Protein AF-X0XB48-F1 (afdb_monomer_lite)

Sequence (100 aa):
MQNLTRAHNELFRRTPDERFGSLIELWQHCQNEKERSVEWWHPPEVLVSRPTEHRLTLAMGEDGSFGLTDWSFSQLCKLANAGDRSEADAKASALLALAA

Structure (mmCIF, N/CA/C/O backbone):
data_AF-X0XB48-F1
#
_entry.id   AF-X0XB48-F1
#
loop_
_atom_site.group_PDB
_atom_site.id
_atom_site.type_symbol
_atom_site.label_atom_id
_atom_site.label_alt_id
_atom_site.label_comp_id
_atom_site.label_asym_id
_atom_site.label_entity_id
_atom_site.label_seq_id
_atom_site.pdbx_PDB_ins_code
_atom_site.Cartn_x
_atom_site.Cartn_y
_atom_site.Cartn_z
_atom_site.occupancy
_atom_site.B_iso_or_equiv
_atom_site.auth_seq_id
_atom_site.auth_comp_id
_atom_site.auth_asym_id
_atom_site.auth_atom_id
_atom_site.pdbx_PDB_model_num
ATOM 1 N N . MET A 1 1 ? 11.569 28.355 1.206 1.00 37.22 1 MET A N 1
ATOM 2 C CA . MET A 1 1 ? 10.426 28.340 2.154 1.00 37.22 1 MET A CA 1
ATOM 3 C C . MET A 1 1 ? 9.167 27.668 1.600 1.00 37.22 1 MET A C 1
ATOM 5 O O . MET A 1 1 ? 8.442 27.101 2.400 1.00 37.22 1 MET A O 1
ATOM 9 N N . GLN A 1 2 ? 8.922 27.642 0.281 1.00 48.94 2 GLN A N 1
ATOM 10 C CA . GLN A 1 2 ? 7.746 26.973 -0.316 1.00 48.94 2 GLN A CA 1
ATOM 11 C C . GLN A 1 2 ? 7.583 25.485 0.060 1.00 48.94 2 GLN A C 1
ATOM 13 O O . GLN A 1 2 ? 6.464 25.049 0.314 1.00 48.94 2 GLN A O 1
ATOM 18 N N . ASN A 1 3 ? 8.678 24.720 0.170 1.00 44.00 3 ASN A N 1
ATOM 19 C CA . ASN A 1 3 ? 8.615 23.291 0.523 1.00 44.00 3 ASN A CA 1
ATOM 20 C C . ASN A 1 3 ? 8.069 23.038 1.938 1.00 44.00 3 ASN A C 1
ATOM 22 O O . ASN A 1 3 ? 7.324 22.085 2.145 1.00 44.00 3 ASN A O 1
ATOM 26 N N . LEU A 1 4 ? 8.370 23.924 2.896 1.00 48.09 4 LEU A N 1
ATOM 27 C CA . LEU A 1 4 ? 7.860 23.821 4.268 1.00 48.09 4 LEU A CA 1
ATOM 28 C C . LEU A 1 4 ? 6.363 24.145 4.331 1.00 48.09 4 LEU A C 1
ATOM 30 O O . LEU A 1 4 ? 5.613 23.447 5.004 1.00 48.09 4 LEU A O 1
ATOM 34 N N . THR A 1 5 ? 5.911 25.152 3.579 1.00 52.25 5 THR A N 1
ATOM 35 C CA . THR A 1 5 ? 4.489 25.519 3.484 1.00 52.25 5 THR A CA 1
ATOM 36 C C . THR A 1 5 ? 3.665 24.415 2.822 1.00 52.25 5 THR A C 1
ATOM 38 O O . THR A 1 5 ? 2.536 24.149 3.222 1.00 52.25 5 THR A O 1
ATOM 41 N N . ARG A 1 6 ? 4.240 23.721 1.837 1.00 50.31 6 ARG A N 1
ATOM 42 C CA . ARG A 1 6 ? 3.583 22.606 1.155 1.00 50.31 6 ARG A CA 1
ATOM 43 C C . ARG A 1 6 ? 3.466 21.361 2.036 1.00 50.31 6 ARG A C 1
ATOM 45 O O . ARG A 1 6 ? 2.376 20.811 2.136 1.00 50.31 6 ARG A O 1
ATOM 52 N N . ALA A 1 7 ? 4.549 20.952 2.700 1.00 50.34 7 ALA A N 1
ATOM 53 C CA . ALA A 1 7 ? 4.520 19.831 3.645 1.00 50.34 7 ALA A CA 1
ATOM 54 C C . ALA A 1 7 ? 3.550 20.097 4.811 1.00 50.34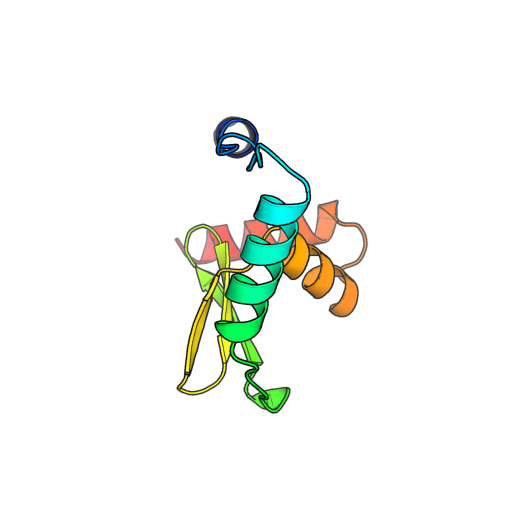 7 ALA A C 1
ATOM 56 O O . ALA A 1 7 ? 2.810 19.207 5.222 1.00 50.34 7 ALA A O 1
ATOM 57 N N . HIS A 1 8 ? 3.498 21.345 5.286 1.00 54.38 8 HIS A N 1
ATOM 58 C CA . HIS A 1 8 ? 2.507 21.811 6.254 1.00 54.38 8 HIS A CA 1
ATOM 59 C C . HIS A 1 8 ? 1.07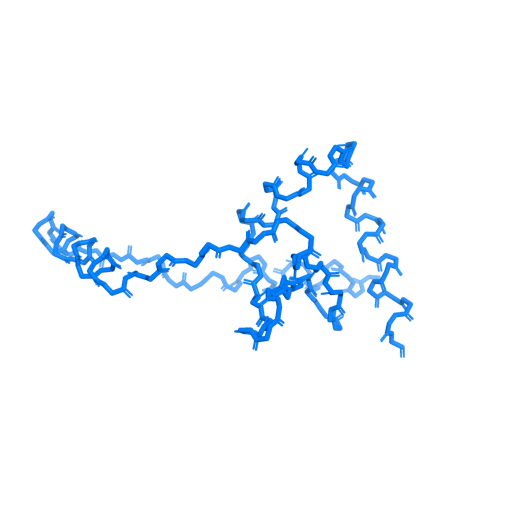4 21.645 5.724 1.00 54.38 8 HIS A C 1
ATOM 61 O O . HIS A 1 8 ? 0.256 21.007 6.376 1.00 54.38 8 HIS A O 1
ATOM 67 N N . ASN A 1 9 ? 0.768 22.130 4.520 1.00 53.84 9 ASN A N 1
ATOM 68 C CA . ASN A 1 9 ? -0.579 22.017 3.948 1.00 53.84 9 ASN A CA 1
ATOM 69 C C . ASN A 1 9 ? -1.021 20.561 3.709 1.00 53.84 9 ASN A C 1
ATOM 71 O O . ASN A 1 9 ? -2.199 20.252 3.873 1.00 53.84 9 ASN A O 1
ATOM 75 N N . GLU A 1 10 ? -0.098 19.660 3.366 1.00 59.34 10 GLU A N 1
ATOM 76 C CA . GLU A 1 10 ? -0.390 18.224 3.243 1.00 59.34 10 GLU A CA 1
ATOM 77 C C . GLU A 1 10 ? -0.619 17.555 4.615 1.00 59.34 10 GLU A C 1
ATOM 79 O O . GLU A 1 10 ? -1.515 16.724 4.746 1.00 59.34 10 GLU A O 1
ATOM 84 N N . LEU A 1 11 ? 0.090 17.977 5.674 1.00 52.16 11 LEU A N 1
ATOM 85 C CA . LEU A 1 11 ? -0.133 17.503 7.053 1.00 52.16 11 LEU A CA 1
ATOM 86 C C . LEU A 1 11 ? -1.540 17.824 7.587 1.00 52.16 11 LEU A C 1
ATOM 88 O O . LEU A 1 11 ? -2.074 17.051 8.387 1.00 52.16 11 LEU A O 1
ATOM 92 N N . PHE A 1 12 ? -2.136 18.937 7.144 1.00 52.94 12 PHE A N 1
ATOM 93 C CA . PHE A 1 12 ? -3.495 19.365 7.512 1.00 52.94 12 PHE A CA 1
ATOM 94 C C . PHE A 1 12 ? -4.569 18.954 6.496 1.00 52.94 12 PHE A C 1
ATOM 96 O O . PHE A 1 12 ? -5.750 19.205 6.719 1.00 52.94 12 PHE A O 1
ATOM 103 N N . ARG A 1 13 ? -4.189 18.256 5.419 1.00 56.06 13 ARG A N 1
ATOM 104 C CA . ARG A 1 13 ? -5.104 17.639 4.445 1.00 56.06 13 ARG A CA 1
ATOM 105 C C . ARG A 1 13 ? -5.647 16.282 4.893 1.00 56.06 13 ARG A C 1
ATOM 107 O O . ARG A 1 13 ? -6.120 15.505 4.067 1.00 56.06 13 ARG A O 1
ATOM 114 N N . ARG A 1 14 ? -5.597 15.988 6.194 1.00 60.41 14 ARG A N 1
ATOM 115 C CA . ARG A 1 14 ? -6.232 14.797 6.757 1.00 60.41 14 ARG A CA 1
ATOM 116 C C . ARG A 1 14 ? -7.724 14.872 6.459 1.00 60.41 14 ARG A C 1
ATOM 118 O O . ARG A 1 14 ? -8.422 15.746 6.970 1.00 60.41 14 ARG A O 1
ATOM 125 N N . THR A 1 15 ? -8.204 13.975 5.605 1.00 59.00 15 THR A N 1
ATOM 126 C CA . THR A 1 15 ? -9.631 13.672 5.534 1.00 59.00 15 THR A CA 1
ATOM 127 C C . THR A 1 15 ? -10.112 13.304 6.937 1.00 59.00 15 THR A C 1
ATOM 129 O O . THR A 1 15 ? -9.319 12.743 7.699 1.00 59.00 15 THR A O 1
ATOM 132 N N . PRO A 1 16 ? -11.360 13.643 7.314 1.00 69.00 16 PRO A N 1
ATOM 133 C CA . PRO A 1 16 ? -11.909 13.223 8.596 1.00 69.00 16 PRO A CA 1
ATOM 134 C C . PRO A 1 16 ? -11.647 11.736 8.810 1.00 69.00 16 PRO A C 1
ATOM 136 O O . PRO A 1 16 ? -11.797 10.961 7.863 1.00 69.00 16 PRO A O 1
ATOM 139 N N . ASP A 1 17 ? -11.246 11.364 10.027 1.00 75.62 17 ASP A N 1
ATOM 140 C CA . ASP A 1 17 ? -11.036 9.959 10.358 1.00 75.62 17 ASP A CA 1
ATOM 141 C C . ASP A 1 17 ? -12.293 9.175 9.981 1.00 75.62 17 ASP A C 1
ATOM 143 O O . ASP A 1 17 ? -13.423 9.605 10.252 1.00 75.62 17 ASP A O 1
ATOM 147 N N . GLU A 1 18 ? -12.097 8.035 9.332 1.00 82.69 18 GLU A N 1
ATOM 148 C CA . GLU A 1 18 ? -13.196 7.131 9.051 1.00 82.69 18 GLU A CA 1
ATOM 149 C C . GLU A 1 18 ? -13.719 6.587 10.385 1.00 82.69 18 GLU A C 1
ATOM 151 O O . GLU A 1 18 ? -12.963 6.089 11.224 1.00 82.69 18 GLU A O 1
ATOM 156 N N . ARG A 1 19 ? -15.019 6.762 10.627 1.00 89.69 19 ARG A N 1
ATOM 157 C CA . ARG A 1 19 ? -15.668 6.381 11.883 1.00 89.69 19 ARG A CA 1
ATOM 158 C C . ARG A 1 19 ? -16.857 5.497 11.579 1.00 89.69 19 ARG A C 1
ATOM 160 O O . ARG A 1 19 ? -17.658 5.823 10.711 1.00 89.69 19 ARG A O 1
ATOM 167 N N . PHE A 1 20 ? -17.002 4.452 12.380 1.00 93.00 20 PHE A N 1
ATOM 168 C CA . PHE A 1 20 ? -18.103 3.503 12.301 1.00 93.00 20 PHE A CA 1
ATOM 169 C C . PHE A 1 20 ? -18.933 3.600 13.580 1.00 93.00 20 PHE A C 1
ATOM 171 O O . PHE A 1 20 ? -18.383 3.700 14.681 1.00 93.00 20 PHE A O 1
ATOM 178 N N . GLY A 1 21 ? -20.256 3.593 13.448 1.00 94.69 21 GLY A N 1
ATOM 179 C CA . GLY A 1 21 ? -21.189 3.681 14.571 1.00 94.69 21 GLY A CA 1
ATOM 180 C C . GLY A 1 21 ? -21.284 2.390 15.384 1.00 94.69 21 GLY A C 1
ATOM 181 O O . GLY A 1 21 ? -21.816 2.397 16.494 1.00 94.69 21 GLY A O 1
ATOM 182 N N . SER A 1 22 ? -20.766 1.276 14.861 1.00 96.94 22 SER A N 1
ATOM 183 C CA . SER A 1 22 ? -20.703 -0.001 15.570 1.00 96.94 22 SER A CA 1
ATOM 184 C C . SER A 1 22 ? -19.559 -0.889 15.077 1.00 96.94 22 SER A C 1
ATOM 186 O O . SER A 1 22 ? -19.033 -0.714 13.979 1.00 96.94 22 SER A O 1
ATOM 188 N N . LEU A 1 23 ? -19.220 -1.908 15.873 1.00 95.50 23 LEU A N 1
ATOM 189 C CA . LEU A 1 23 ? -18.262 -2.940 15.471 1.00 95.50 23 LEU A CA 1
ATOM 190 C C . LEU A 1 23 ? -18.747 -3.745 14.252 1.00 95.50 23 LEU A C 1
ATOM 192 O O . LEU A 1 23 ? -17.934 -4.173 13.440 1.00 95.50 23 LEU A O 1
ATOM 196 N N . ILE A 1 24 ? -20.064 -3.937 14.116 1.00 97.69 24 ILE A N 1
ATOM 197 C CA . ILE A 1 24 ? -20.664 -4.660 12.986 1.00 97.69 24 ILE A CA 1
ATOM 198 C C . ILE A 1 24 ? -20.438 -3.884 11.688 1.00 97.69 24 ILE A C 1
ATOM 200 O O . ILE A 1 24 ? -20.053 -4.473 10.684 1.00 97.69 24 ILE A O 1
ATOM 204 N N . GLU A 1 25 ? -20.633 -2.567 11.726 1.00 95.94 25 GLU A N 1
ATOM 205 C CA . GLU A 1 25 ? -20.434 -1.688 10.573 1.00 95.94 25 GLU A CA 1
ATOM 206 C C . GLU A 1 25 ? -18.962 -1.658 10.134 1.00 95.94 25 GLU A C 1
ATOM 208 O O . GLU A 1 25 ? -18.677 -1.831 8.950 1.00 95.94 25 GLU A O 1
ATOM 213 N N . LEU A 1 26 ? -18.024 -1.557 11.086 1.00 96.00 26 LEU A N 1
ATOM 214 C CA . LEU A 1 26 ? -16.589 -1.695 10.807 1.00 96.00 26 LEU A CA 1
ATOM 215 C C . LEU A 1 26 ? -16.274 -3.057 10.170 1.00 96.00 26 LEU A C 1
ATOM 217 O O . LEU A 1 26 ? -15.558 -3.131 9.175 1.00 96.00 26 LEU A O 1
ATOM 221 N N . TRP A 1 27 ? -16.814 -4.144 10.724 1.00 96.50 27 TRP A N 1
ATOM 222 C CA . TRP A 1 27 ? -16.567 -5.486 10.200 1.00 96.50 27 TRP A CA 1
ATOM 223 C C . TRP A 1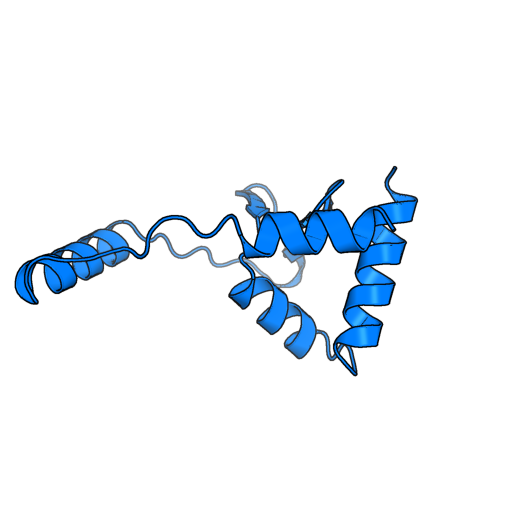 27 ? -17.086 -5.645 8.767 1.00 96.50 27 TRP A C 1
ATOM 225 O O . 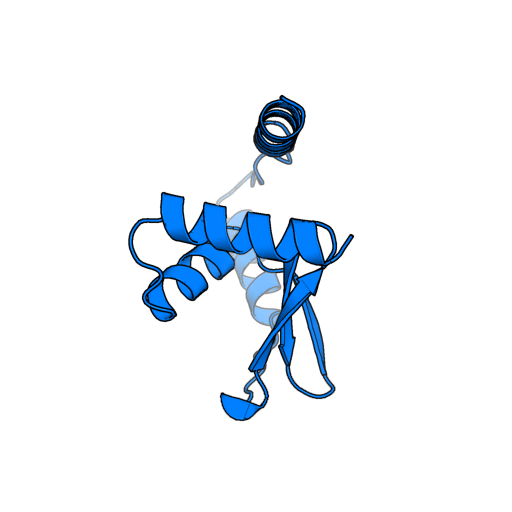TRP A 1 27 ? -16.364 -6.170 7.920 1.00 96.50 27 TRP A O 1
ATOM 235 N N . GLN A 1 28 ? -18.298 -5.159 8.481 1.00 97.19 28 GLN A N 1
ATOM 236 C CA . GLN A 1 28 ? -18.881 -5.174 7.137 1.00 97.19 28 GLN A CA 1
ATOM 237 C C . GLN A 1 28 ? -18.052 -4.349 6.155 1.00 97.19 28 GLN A C 1
ATOM 239 O O . GLN A 1 28 ? -17.777 -4.819 5.053 1.00 97.19 28 GLN A O 1
ATOM 244 N N . HIS A 1 29 ? -17.605 -3.159 6.562 1.00 94.50 29 HIS A N 1
ATOM 245 C CA . HIS A 1 29 ? -16.700 -2.345 5.758 1.00 94.50 29 HIS A CA 1
ATOM 246 C C . HIS A 1 29 ? -15.419 -3.120 5.415 1.00 94.50 29 HIS A C 1
ATOM 248 O O . HIS A 1 29 ? -15.072 -3.235 4.242 1.00 94.50 29 HIS A O 1
ATOM 254 N N . CYS A 1 30 ? -14.767 -3.742 6.403 1.00 94.56 30 CYS A N 1
ATOM 255 C CA . CYS A 1 30 ? -13.564 -4.539 6.157 1.00 94.56 30 CYS A CA 1
ATOM 256 C C . CYS A 1 30 ? -13.815 -5.744 5.234 1.00 94.56 30 CYS A C 1
ATOM 258 O O . CYS A 1 30 ? -12.947 -6.064 4.424 1.00 94.56 30 CYS A O 1
ATOM 260 N N . GLN A 1 31 ? -14.966 -6.422 5.342 1.00 96.50 31 GLN A N 1
ATOM 261 C CA . GLN A 1 31 ? -15.299 -7.514 4.416 1.00 96.50 31 GLN A CA 1
ATOM 262 C C . GLN A 1 31 ? -15.507 -6.995 2.994 1.00 96.50 31 GLN A C 1
ATOM 264 O O . GLN A 1 31 ? -14.936 -7.558 2.067 1.00 96.50 31 GLN A O 1
ATOM 269 N N . ASN A 1 32 ? -16.234 -5.891 2.824 1.00 94.94 32 ASN A N 1
ATOM 270 C CA . ASN A 1 32 ? -16.467 -5.296 1.510 1.00 94.94 32 ASN A CA 1
ATOM 271 C C . ASN A 1 32 ? -15.157 -4.844 0.851 1.00 94.94 32 ASN A C 1
ATOM 273 O O . ASN A 1 32 ? -14.941 -5.113 -0.328 1.00 94.94 32 ASN A O 1
ATOM 277 N N . GLU A 1 33 ? -14.269 -4.187 1.602 1.00 92.44 33 GLU A N 1
ATOM 278 C CA . GLU A 1 33 ? -12.951 -3.782 1.098 1.00 92.44 33 GLU A CA 1
ATOM 279 C C . GLU A 1 33 ? -12.114 -4.996 0.692 1.00 92.44 33 GLU A C 1
ATOM 281 O O . GLU A 1 33 ? -11.488 -4.997 -0.366 1.00 92.44 33 GLU A O 1
ATOM 286 N N . LYS A 1 34 ? -12.151 -6.069 1.488 1.00 89.00 34 LYS A N 1
ATOM 287 C CA . LYS A 1 34 ? -11.470 -7.323 1.161 1.00 89.00 34 LYS A CA 1
ATOM 288 C C . LYS A 1 34 ? -12.037 -7.973 -0.103 1.00 89.00 34 LYS A C 1
ATOM 290 O O . LYS A 1 34 ? -11.262 -8.391 -0.954 1.00 89.00 34 LYS A O 1
ATOM 295 N N . GLU A 1 35 ? -13.359 -8.070 -0.227 1.00 93.88 35 GLU A N 1
ATOM 296 C CA . GLU A 1 35 ? -14.037 -8.684 -1.379 1.00 93.88 35 GLU A CA 1
ATOM 297 C C . GLU A 1 35 ? -13.808 -7.908 -2.678 1.00 93.88 35 GLU A C 1
ATOM 299 O O . GLU A 1 35 ? -13.754 -8.498 -3.755 1.00 93.88 35 GLU A O 1
ATOM 304 N N . ARG A 1 36 ? -13.661 -6.584 -2.579 1.00 91.00 36 ARG A N 1
ATOM 305 C CA . ARG A 1 36 ? -13.380 -5.702 -3.718 1.00 91.00 36 ARG A CA 1
ATOM 306 C C . ARG A 1 36 ? -11.889 -5.554 -4.010 1.00 91.00 36 ARG A C 1
ATOM 308 O O . ARG A 1 36 ? -11.539 -4.979 -5.041 1.00 91.00 36 ARG A O 1
ATOM 315 N N . SER A 1 37 ? -11.026 -6.029 -3.116 1.00 86.62 37 SER A N 1
ATOM 316 C CA . SER A 1 37 ? -9.583 -5.991 -3.308 1.00 86.62 37 SER A CA 1
ATOM 317 C C . SER A 1 37 ? -9.182 -6.952 -4.421 1.00 86.62 37 SER A C 1
ATOM 319 O O . SER A 1 37 ? -9.656 -8.085 -4.492 1.00 86.62 37 SER A O 1
ATOM 321 N N . VAL A 1 38 ? -8.293 -6.491 -5.295 1.00 83.31 38 VAL A N 1
ATOM 322 C CA . VAL A 1 38 ? -7.736 -7.290 -6.385 1.00 83.31 38 VAL A CA 1
ATOM 323 C C . VAL A 1 38 ? -6.240 -7.410 -6.153 1.00 83.31 38 VAL A C 1
ATOM 325 O O . VAL A 1 38 ? -5.553 -6.407 -5.957 1.00 83.31 38 VAL A O 1
ATOM 328 N N . GLU A 1 39 ? -5.745 -8.641 -6.166 1.00 83.44 39 GLU A N 1
ATOM 329 C CA . GLU A 1 39 ? -4.325 -8.929 -6.022 1.00 83.44 39 GLU A CA 1
ATOM 330 C C . GLU A 1 39 ? -3.649 -8.929 -7.396 1.00 83.44 39 GLU A C 1
ATOM 332 O O . GLU A 1 39 ? -4.044 -9.672 -8.294 1.00 83.44 39 GLU A O 1
ATOM 337 N N . TRP A 1 40 ? -2.625 -8.089 -7.548 1.00 79.50 40 TRP A N 1
ATOM 338 C CA . TRP A 1 40 ? -1.853 -7.957 -8.781 1.00 79.50 40 TRP A CA 1
ATOM 339 C C . TRP A 1 40 ? -0.454 -8.519 -8.561 1.00 79.50 40 TRP A C 1
ATOM 341 O O . TRP A 1 40 ? 0.361 -7.928 -7.852 1.00 79.50 40 TRP A O 1
ATOM 351 N N . TRP A 1 41 ? -0.179 -9.671 -9.170 1.00 82.62 41 TRP A N 1
ATOM 352 C CA . TRP A 1 41 ? 1.140 -10.291 -9.134 1.00 82.62 41 TRP A CA 1
ATOM 353 C C . TRP A 1 41 ? 1.925 -9.936 -10.386 1.00 82.62 41 TRP A C 1
ATOM 355 O O . TRP A 1 41 ? 1.598 -10.368 -11.489 1.00 82.62 41 TRP A O 1
ATOM 365 N N . HIS A 1 42 ? 3.006 -9.190 -10.185 1.00 81.75 42 HIS A N 1
ATOM 366 C CA . HIS A 1 42 ? 3.928 -8.800 -11.238 1.00 81.75 42 HIS A CA 1
ATOM 367 C C . HIS A 1 42 ? 5.335 -9.323 -10.955 1.00 81.75 42 HIS A C 1
ATOM 369 O O . HIS A 1 42 ? 5.777 -9.287 -9.802 1.00 81.75 42 HIS A O 1
ATOM 375 N N . PRO A 1 43 ? 6.068 -9.764 -11.991 1.00 82.50 43 PRO A N 1
ATOM 376 C CA . PRO A 1 43 ? 7.498 -10.009 -11.870 1.00 82.50 43 PRO A CA 1
ATOM 377 C C . PRO A 1 43 ? 8.234 -8.746 -11.385 1.00 82.50 43 PRO A C 1
ATOM 379 O O . PRO A 1 43 ? 7.884 -7.641 -11.812 1.00 82.50 43 PRO A O 1
ATOM 382 N N . PRO A 1 44 ? 9.263 -8.857 -10.528 1.00 81.56 44 PRO A N 1
ATOM 383 C CA . PRO A 1 44 ? 10.003 -7.692 -10.044 1.00 81.56 44 PRO A CA 1
ATOM 384 C C . PRO A 1 44 ? 10.576 -6.812 -11.163 1.00 81.56 44 PRO A C 1
ATOM 386 O O . PRO A 1 44 ? 10.681 -5.600 -11.000 1.00 81.56 44 PRO A O 1
ATOM 389 N N . GLU A 1 45 ? 10.915 -7.400 -12.311 1.00 84.81 45 GLU A N 1
ATOM 390 C CA . GLU A 1 45 ? 11.543 -6.715 -13.443 1.00 84.81 45 GLU A CA 1
ATOM 391 C C . GLU A 1 45 ? 10.610 -5.713 -14.133 1.00 84.81 45 GLU A C 1
ATOM 393 O O . GLU A 1 45 ? 11.086 -4.776 -14.775 1.00 84.81 45 GLU A O 1
ATOM 398 N N . VAL A 1 46 ? 9.289 -5.893 -14.011 1.00 85.44 46 VAL A N 1
ATOM 399 C CA . VAL A 1 46 ? 8.304 -4.979 -14.615 1.00 85.44 46 VAL A CA 1
ATOM 400 C C . VAL A 1 46 ? 7.870 -3.864 -13.663 1.00 85.44 46 VAL A C 1
ATOM 402 O O . VAL A 1 46 ? 7.139 -2.961 -14.077 1.00 85.44 46 VAL A O 1
ATOM 405 N N . LEU A 1 47 ? 8.313 -3.914 -12.403 1.00 83.62 47 LEU A N 1
ATOM 406 C CA . LEU A 1 47 ? 8.030 -2.900 -11.395 1.00 83.62 47 LEU A CA 1
ATOM 407 C C . LEU A 1 47 ? 9.034 -1.755 -11.524 1.00 83.62 47 LEU A C 1
ATOM 409 O O . LEU A 1 47 ? 10.210 -1.890 -11.187 1.00 83.62 47 LEU A O 1
ATOM 413 N N . VAL A 1 48 ? 8.565 -0.599 -11.987 1.00 84.31 48 VAL A N 1
ATOM 414 C CA . VAL A 1 48 ? 9.418 0.576 -12.197 1.00 84.31 48 VAL A CA 1
ATOM 415 C C . VAL A 1 48 ? 8.866 1.758 -11.422 1.00 84.31 48 VAL A C 1
ATOM 417 O O . VAL A 1 48 ? 7.734 2.186 -11.640 1.00 84.31 48 VAL A O 1
ATOM 420 N N . SER A 1 49 ? 9.675 2.336 -10.536 1.00 81.94 49 SER A N 1
ATOM 421 C CA . SER A 1 49 ? 9.307 3.578 -9.864 1.00 81.94 49 SER A CA 1
ATOM 422 C C . SER A 1 49 ? 9.524 4.770 -10.802 1.00 81.94 49 SER A C 1
ATOM 424 O O . SER A 1 49 ? 10.578 4.922 -11.422 1.00 81.94 49 SER A O 1
ATOM 426 N N . ARG A 1 50 ? 8.500 5.616 -10.947 1.00 82.00 50 ARG A N 1
ATOM 427 C CA . ARG A 1 50 ? 8.547 6.820 -11.783 1.00 82.00 50 ARG A CA 1
ATOM 428 C C . ARG A 1 50 ? 8.241 8.056 -10.945 1.00 82.00 50 ARG A C 1
ATOM 430 O O . ARG A 1 50 ? 7.161 8.116 -10.340 1.00 82.00 50 ARG A O 1
ATOM 437 N N . PRO A 1 51 ? 9.144 9.051 -10.903 1.00 76.94 51 PRO A N 1
ATOM 438 C CA . PRO A 1 51 ? 8.798 10.344 -10.342 1.00 76.94 51 PRO A CA 1
ATOM 439 C C . PRO A 1 51 ? 7.772 11.025 -11.259 1.00 76.94 51 PRO A C 1
ATOM 441 O O . PRO A 1 51 ? 7.949 11.101 -12.472 1.00 76.94 51 PRO A O 1
ATOM 444 N N . THR A 1 52 ? 6.683 11.501 -10.670 1.00 75.00 52 THR A N 1
ATOM 445 C CA . THR A 1 52 ? 5.771 12.493 -11.268 1.00 75.00 52 THR A CA 1
ATOM 446 C C . THR A 1 52 ? 6.020 13.831 -10.588 1.00 75.00 52 THR A C 1
ATOM 448 O O . THR A 1 52 ? 6.651 13.823 -9.539 1.00 75.00 52 THR A O 1
ATOM 451 N N . GLU A 1 53 ? 5.509 14.957 -11.102 1.00 66.88 53 GLU A N 1
ATOM 452 C CA . GLU A 1 53 ? 5.807 16.314 -10.588 1.00 66.88 53 GLU A CA 1
ATOM 453 C C . GLU A 1 53 ? 5.811 16.430 -9.053 1.00 66.88 53 GLU A C 1
ATOM 455 O O . GLU A 1 53 ? 6.540 17.240 -8.477 1.00 66.88 53 GLU A O 1
ATOM 460 N N . HIS A 1 54 ? 4.980 15.644 -8.362 1.00 70.44 54 HIS A N 1
ATOM 461 C CA . HIS A 1 54 ? 4.732 15.786 -6.932 1.00 70.44 54 HIS A CA 1
ATOM 462 C C . HIS A 1 54 ? 4.768 14.493 -6.116 1.00 70.44 54 HIS A C 1
ATOM 464 O O . HIS A 1 54 ? 4.617 14.563 -4.894 1.00 70.44 54 HIS A O 1
ATOM 470 N N . ARG A 1 55 ? 4.901 13.323 -6.750 1.00 70.06 55 ARG A N 1
ATOM 471 C CA . ARG A 1 55 ? 4.790 12.018 -6.078 1.00 70.06 55 ARG A CA 1
ATOM 472 C C . ARG A 1 55 ? 5.631 10.955 -6.777 1.00 70.06 55 ARG A C 1
ATOM 474 O O . ARG A 1 55 ? 5.849 11.021 -7.986 1.00 70.06 55 ARG A O 1
ATOM 481 N N . LEU A 1 56 ? 6.044 9.940 -6.022 1.00 76.19 56 LEU A N 1
ATOM 482 C CA . LEU A 1 56 ? 6.561 8.700 -6.592 1.00 76.19 56 LEU A CA 1
ATOM 483 C C . LEU A 1 56 ? 5.384 7.791 -6.961 1.00 76.19 56 LEU A C 1
ATOM 485 O O . LEU A 1 56 ? 4.502 7.540 -6.138 1.00 76.19 56 LEU A O 1
ATOM 489 N N . THR A 1 57 ? 5.381 7.307 -8.196 1.00 85.06 57 THR A N 1
ATOM 490 C CA . THR A 1 57 ? 4.412 6.322 -8.685 1.00 85.06 57 THR A CA 1
ATOM 491 C C . THR A 1 57 ? 5.113 5.006 -8.982 1.00 85.06 57 THR A C 1
ATOM 493 O O . THR A 1 57 ? 6.310 4.996 -9.279 1.00 85.06 57 THR A O 1
ATOM 496 N N . LEU A 1 58 ? 4.385 3.899 -8.875 1.00 85.06 58 LEU A N 1
ATOM 497 C CA . LEU A 1 58 ? 4.864 2.572 -9.238 1.00 85.06 58 LEU A CA 1
ATOM 498 C C . LEU A 1 58 ? 4.166 2.142 -10.527 1.00 85.06 58 LEU A C 1
ATOM 500 O O . LEU A 1 58 ? 2.957 1.924 -10.534 1.00 85.06 58 LEU A O 1
ATOM 504 N N . ALA A 1 59 ? 4.924 2.047 -11.613 1.00 87.19 59 ALA A N 1
ATOM 505 C CA . ALA A 1 59 ? 4.455 1.456 -12.855 1.00 87.19 59 ALA A CA 1
ATOM 506 C C . ALA A 1 59 ? 4.594 -0.067 -12.775 1.00 87.19 59 ALA A C 1
ATOM 508 O O . ALA A 1 59 ? 5.647 -0.565 -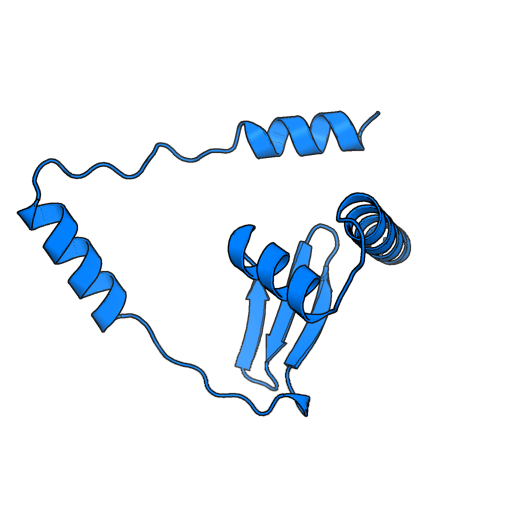12.368 1.00 87.19 59 ALA A O 1
ATOM 509 N N . MET A 1 60 ? 3.541 -0.785 -13.165 1.00 83.69 60 MET A N 1
ATOM 510 C CA . MET A 1 60 ? 3.489 -2.248 -13.142 1.00 83.69 60 MET A CA 1
ATOM 511 C C . MET A 1 60 ? 3.204 -2.770 -14.555 1.00 83.69 60 MET A C 1
ATOM 513 O O . MET A 1 60 ? 2.063 -3.035 -14.918 1.00 83.69 60 MET A O 1
ATOM 517 N N . GLY A 1 61 ? 4.245 -2.863 -15.389 1.00 78.62 61 GLY A N 1
ATOM 518 C CA . GLY A 1 61 ? 4.101 -3.294 -16.786 1.00 78.62 61 GLY A CA 1
ATOM 519 C C . GLY A 1 61 ? 3.082 -2.464 -17.586 1.00 78.62 61 GLY A C 1
ATOM 520 O O . GLY A 1 61 ? 3.157 -1.234 -17.605 1.00 78.62 61 GLY A O 1
ATOM 521 N N . GLU A 1 62 ? 2.148 -3.145 -18.257 1.00 77.06 62 GLU A N 1
ATOM 522 C CA . GLU A 1 62 ? 1.063 -2.526 -19.041 1.00 77.06 62 GLU A CA 1
ATOM 523 C C . GLU A 1 62 ? -0.181 -2.179 -18.201 1.00 77.06 62 GLU A C 1
ATOM 525 O O . GLU A 1 62 ? -1.031 -1.423 -18.668 1.00 77.06 62 GLU A O 1
ATOM 530 N N . ASP A 1 63 ? -0.258 -2.638 -16.945 1.00 77.38 63 ASP A N 1
ATOM 531 C CA . ASP A 1 63 ? -1.422 -2.452 -16.059 1.00 77.38 63 ASP A CA 1
ATOM 532 C C . ASP A 1 63 ? -1.494 -1.047 -15.431 1.00 77.38 63 ASP A C 1
ATOM 534 O O . ASP A 1 63 ? -2.402 -0.717 -14.665 1.00 77.38 63 ASP A O 1
ATOM 538 N N . GLY A 1 64 ? -0.558 -0.174 -15.812 1.00 81.31 64 GLY A N 1
ATOM 539 C CA . GLY A 1 64 ? -0.597 1.254 -15.536 1.00 81.31 64 GLY A CA 1
ATOM 540 C C . GLY A 1 64 ? 0.337 1.701 -14.416 1.00 81.31 64 GLY A C 1
ATOM 541 O O . GLY A 1 64 ? 1.287 1.014 -14.033 1.00 81.31 64 GLY A O 1
ATOM 542 N N . SER A 1 65 ? 0.098 2.924 -13.937 1.00 84.56 65 SER A N 1
ATOM 543 C CA . SER A 1 65 ? 0.900 3.574 -12.901 1.00 84.56 65 SER A CA 1
ATOM 544 C C . SER A 1 65 ? 0.051 3.867 -11.674 1.00 84.56 65 SER A C 1
ATOM 546 O O . SER A 1 65 ? -1.007 4.492 -11.773 1.00 84.56 65 SER A O 1
ATOM 548 N N . PHE A 1 66 ? 0.534 3.436 -10.514 1.00 83.56 66 PHE A N 1
ATOM 549 C CA . PHE A 1 66 ? -0.188 3.498 -9.254 1.00 83.56 66 PHE A CA 1
ATOM 550 C C . PHE A 1 66 ? 0.466 4.506 -8.315 1.00 83.56 66 PHE A C 1
ATOM 552 O O . PHE A 1 66 ? 1.687 4.540 -8.140 1.00 83.56 66 PHE A O 1
ATOM 559 N N . GLY A 1 67 ? -0.360 5.350 -7.699 1.00 81.81 67 GLY A N 1
ATOM 560 C CA . GLY A 1 67 ? 0.090 6.257 -6.652 1.00 81.81 67 GLY A CA 1
ATOM 561 C C . GLY A 1 67 ? 0.437 5.487 -5.382 1.00 81.81 67 GLY A C 1
ATOM 562 O O . GLY A 1 67 ? -0.322 4.623 -4.950 1.00 81.81 67 GLY A O 1
ATOM 563 N N . LEU A 1 68 ? 1.566 5.825 -4.764 1.00 78.06 68 LEU A N 1
ATOM 564 C CA . LEU A 1 68 ? 1.940 5.268 -3.470 1.00 78.06 68 LEU A CA 1
ATOM 565 C C . LEU A 1 68 ? 1.273 6.057 -2.337 1.00 78.06 68 LEU A C 1
ATOM 567 O O . LEU A 1 68 ? 1.247 7.289 -2.345 1.00 78.06 68 LEU A O 1
ATOM 571 N N . THR A 1 69 ? 0.756 5.338 -1.343 1.00 76.56 69 THR A N 1
ATOM 572 C CA . THR A 1 69 ? 0.407 5.899 -0.028 1.00 76.56 69 THR A CA 1
ATOM 573 C C . THR A 1 69 ? 1.671 6.133 0.802 1.00 76.56 69 THR A C 1
ATOM 575 O O . THR A 1 69 ? 2.687 5.474 0.571 1.00 76.56 69 THR A O 1
ATOM 578 N N . ASP A 1 70 ? 1.602 6.982 1.830 1.00 69.75 70 ASP A N 1
ATOM 579 C CA . ASP A 1 70 ? 2.731 7.260 2.738 1.00 69.75 70 ASP A CA 1
ATOM 580 C C . ASP A 1 70 ? 3.342 5.990 3.354 1.00 69.75 70 ASP A C 1
ATOM 582 O O . ASP A 1 70 ? 4.564 5.883 3.517 1.00 69.75 70 ASP A O 1
ATOM 586 N N . TRP A 1 71 ? 2.493 5.006 3.677 1.00 72.94 71 TRP A N 1
ATOM 587 C CA . TRP A 1 71 ? 2.937 3.716 4.196 1.00 72.94 71 TRP A CA 1
ATOM 588 C C . TRP A 1 71 ? 3.682 2.913 3.127 1.00 72.94 71 TRP A C 1
ATOM 590 O O . TRP A 1 71 ? 4.823 2.518 3.363 1.00 72.94 71 TRP A O 1
ATOM 600 N N . SER A 1 72 ? 3.086 2.721 1.943 1.00 73.44 72 SER A N 1
ATOM 601 C CA . SER A 1 72 ? 3.713 1.953 0.853 1.00 73.44 72 SER A CA 1
ATOM 602 C C . SER A 1 72 ? 5.026 2.583 0.370 1.00 73.44 72 SER A C 1
ATOM 604 O O . SER A 1 72 ? 6.015 1.878 0.180 1.00 73.44 72 SER A O 1
ATOM 606 N N . PHE A 1 73 ? 5.080 3.914 0.289 1.00 75.00 73 PHE A N 1
ATOM 607 C CA . PHE A 1 73 ? 6.292 4.665 -0.023 1.00 75.00 73 PHE A CA 1
ATOM 608 C C . PHE A 1 73 ? 7.385 4.439 1.030 1.00 75.00 73 PHE A C 1
ATOM 610 O O . PHE A 1 73 ? 8.516 4.103 0.686 1.00 75.00 73 PHE A O 1
ATOM 617 N N . SER A 1 74 ? 7.045 4.538 2.321 1.00 67.25 74 SER A N 1
ATOM 618 C CA . SER A 1 74 ? 8.010 4.289 3.401 1.00 67.25 74 SER A CA 1
ATOM 619 C C . SER A 1 74 ? 8.537 2.853 3.403 1.00 67.25 74 SER A C 1
ATOM 621 O O . SER A 1 74 ? 9.710 2.641 3.705 1.00 67.25 74 SER A O 1
ATOM 623 N N . GLN A 1 75 ? 7.698 1.860 3.088 1.00 72.69 75 GLN A N 1
ATOM 624 C CA . GLN A 1 75 ? 8.153 0.471 2.961 1.00 72.69 75 GLN A CA 1
ATOM 625 C C . GLN A 1 75 ? 9.102 0.303 1.770 1.00 72.69 75 GLN A C 1
ATOM 627 O O . GLN A 1 75 ? 10.150 -0.321 1.921 1.00 72.69 75 GLN A O 1
ATOM 632 N N . LEU A 1 76 ? 8.798 0.919 0.623 1.00 74.81 76 LEU A N 1
ATOM 633 C CA . LEU A 1 76 ? 9.668 0.892 -0.555 1.00 74.81 76 LEU A CA 1
ATOM 634 C C . LEU A 1 76 ? 11.037 1.521 -0.256 1.00 74.81 76 LEU A C 1
ATOM 636 O O . LEU A 1 76 ? 12.059 0.907 -0.552 1.00 74.81 76 LEU A O 1
ATOM 640 N N . CYS A 1 77 ? 11.084 2.684 0.403 1.00 73.56 77 CYS A N 1
ATOM 641 C CA . CYS A 1 77 ? 12.351 3.318 0.791 1.00 73.56 77 CYS A CA 1
ATOM 642 C C . CYS A 1 77 ? 13.195 2.433 1.725 1.00 73.56 77 CYS A C 1
ATOM 644 O O . CYS A 1 77 ? 14.415 2.362 1.567 1.00 73.56 77 CYS A O 1
ATOM 646 N N . LYS A 1 78 ? 12.558 1.720 2.666 1.00 68.19 78 LYS A N 1
ATOM 647 C CA . LYS A 1 78 ? 13.250 0.752 3.534 1.00 68.19 78 LYS A CA 1
ATOM 648 C C . LYS A 1 78 ? 13.819 -0.422 2.738 1.00 68.19 78 LYS A C 1
ATOM 650 O O . LYS A 1 78 ? 14.964 -0.800 2.963 1.00 68.19 78 LYS A O 1
ATOM 655 N N . LEU A 1 79 ? 13.043 -0.980 1.805 1.00 70.44 79 LEU A N 1
ATOM 656 C CA . LEU A 1 79 ? 13.468 -2.099 0.955 1.00 70.44 79 LEU A CA 1
ATOM 657 C C . LEU A 1 79 ? 14.599 -1.709 -0.001 1.00 70.44 79 LEU A C 1
ATOM 659 O O . LEU A 1 79 ? 15.517 -2.494 -0.216 1.00 70.44 79 LEU A O 1
ATOM 663 N N . ALA A 1 80 ? 14.581 -0.478 -0.512 1.00 68.19 80 ALA A N 1
ATOM 664 C CA . ALA A 1 80 ? 15.660 0.085 -1.319 1.00 68.19 80 ALA A CA 1
ATOM 665 C C . ALA A 1 80 ? 16.940 0.379 -0.507 1.00 68.19 80 ALA A C 1
ATOM 667 O O . ALA A 1 80 ? 17.901 0.913 -1.058 1.00 68.19 80 ALA A O 1
ATOM 668 N N . ASN A 1 81 ? 16.950 0.055 0.795 1.00 63.41 81 ASN A N 1
ATOM 669 C CA . ASN A 1 81 ? 18.011 0.368 1.747 1.00 63.41 81 ASN A CA 1
ATOM 670 C C . ASN A 1 81 ? 18.449 1.837 1.649 1.00 63.41 81 ASN A C 1
ATOM 672 O O . ASN A 1 81 ? 19.641 2.152 1.670 1.00 63.41 81 ASN A O 1
ATOM 676 N N . ALA A 1 82 ? 17.477 2.741 1.486 1.00 55.03 82 ALA A N 1
ATOM 677 C CA . ALA A 1 82 ? 17.719 4.163 1.306 1.00 55.03 82 ALA A CA 1
ATOM 678 C C . ALA A 1 82 ? 18.082 4.827 2.645 1.00 55.03 82 ALA A C 1
ATOM 680 O O . ALA A 1 82 ? 17.363 5.703 3.097 1.00 55.03 82 ALA A O 1
ATOM 681 N N . GLY A 1 83 ? 19.174 4.380 3.275 1.00 55.84 83 GLY A N 1
ATOM 682 C CA . GLY A 1 83 ? 19.834 4.991 4.432 1.00 55.84 83 GLY A CA 1
ATOM 683 C C . GLY A 1 83 ? 18.916 5.681 5.447 1.00 55.84 83 GLY A C 1
ATOM 684 O O . GLY A 1 83 ? 17.837 5.198 5.788 1.00 55.84 83 GLY A O 1
ATOM 685 N N . ASP A 1 84 ? 19.382 6.811 5.972 1.00 56.88 84 ASP A N 1
ATOM 686 C CA . ASP A 1 84 ? 18.576 7.666 6.834 1.00 56.88 84 ASP A CA 1
ATOM 687 C C . ASP A 1 84 ? 17.499 8.381 5.996 1.00 56.88 84 ASP A C 1
ATOM 689 O O . ASP A 1 84 ? 17.767 8.880 4.899 1.00 56.88 84 ASP A O 1
ATOM 693 N N . ARG A 1 85 ? 16.266 8.445 6.510 1.00 57.50 85 ARG A N 1
ATOM 694 C CA . ARG A 1 85 ? 15.081 8.948 5.786 1.00 57.50 85 ARG A CA 1
ATOM 695 C C . ARG A 1 85 ? 15.284 10.364 5.238 1.00 57.50 85 ARG A C 1
ATOM 697 O O . ARG A 1 85 ? 14.775 10.687 4.171 1.00 57.50 85 ARG A O 1
ATOM 704 N N . SER A 1 86 ? 16.070 11.179 5.940 1.00 57.66 86 SER A N 1
ATOM 705 C CA . SER A 1 86 ? 16.439 12.535 5.522 1.00 57.66 86 SER A CA 1
ATOM 706 C C . SER A 1 86 ? 17.191 12.562 4.185 1.00 57.66 86 SER A C 1
ATOM 708 O O . SER A 1 86 ? 16.976 13.455 3.367 1.00 57.66 86 SER A O 1
ATOM 710 N N . GLU A 1 87 ? 18.032 11.561 3.932 1.00 55.41 87 GLU A N 1
ATOM 711 C CA . GLU A 1 87 ? 18.841 11.449 2.723 1.00 55.41 87 GLU A CA 1
ATOM 712 C C . GLU A 1 87 ? 18.018 10.894 1.552 1.00 55.41 87 GLU A C 1
ATOM 714 O O . GLU A 1 87 ? 18.156 11.356 0.416 1.00 55.41 87 GLU A O 1
ATOM 719 N N . ALA A 1 88 ? 17.114 9.949 1.829 1.00 57.34 88 ALA A N 1
ATOM 720 C CA . ALA A 1 88 ? 16.150 9.443 0.854 1.00 57.34 88 ALA A CA 1
ATOM 721 C C . ALA A 1 88 ? 15.175 10.542 0.400 1.00 57.34 88 ALA A C 1
ATOM 723 O O . ALA A 1 88 ? 14.985 10.736 -0.801 1.00 57.34 88 ALA A O 1
ATOM 724 N N . ASP A 1 89 ? 14.628 11.315 1.344 1.00 60.97 89 ASP A N 1
ATOM 725 C CA . ASP A 1 89 ? 13.724 12.438 1.073 1.00 60.97 89 ASP A CA 1
ATOM 726 C C . ASP A 1 89 ? 14.447 13.579 0.329 1.00 60.97 89 ASP A C 1
ATOM 728 O O . ASP A 1 89 ? 13.859 14.221 -0.549 1.00 60.97 89 ASP A O 1
ATOM 732 N N . ALA A 1 90 ? 15.741 13.799 0.603 1.00 59.06 90 ALA A N 1
ATOM 733 C CA . ALA A 1 90 ? 16.578 14.739 -0.144 1.00 59.06 90 ALA A CA 1
ATOM 734 C C . ALA A 1 90 ? 16.825 14.277 -1.592 1.00 59.06 90 ALA A C 1
ATOM 736 O O . ALA A 1 90 ? 16.689 15.077 -2.519 1.00 59.06 90 ALA A O 1
ATOM 737 N N . LYS A 1 91 ? 17.132 12.990 -1.812 1.00 57.22 91 LYS A N 1
ATOM 738 C CA . LYS A 1 91 ? 17.330 12.420 -3.160 1.00 57.22 91 LYS A CA 1
ATOM 739 C C . LYS A 1 91 ? 16.030 12.384 -3.961 1.00 57.22 91 LYS A C 1
ATOM 741 O O . LYS A 1 91 ? 16.031 12.752 -5.133 1.00 57.22 91 LYS A O 1
ATOM 746 N N . ALA A 1 92 ? 14.916 12.018 -3.329 1.00 55.56 92 ALA A N 1
ATOM 747 C CA . ALA A 1 92 ? 13.596 12.058 -3.950 1.00 55.56 92 ALA A CA 1
ATOM 748 C C . ALA A 1 92 ? 13.200 13.495 -4.320 1.00 55.56 92 ALA A C 1
ATOM 750 O O . ALA A 1 92 ? 12.756 13.739 -5.439 1.00 55.56 92 ALA A O 1
ATOM 751 N N . SER A 1 93 ? 13.448 14.465 -3.433 1.00 51.28 93 SER A N 1
ATOM 752 C CA . SER A 1 93 ? 13.229 15.887 -3.729 1.00 51.28 93 SER A CA 1
ATOM 753 C C . SER A 1 93 ? 14.115 16.395 -4.873 1.00 51.28 93 SER A C 1
ATOM 755 O O . SER A 1 93 ? 13.645 17.173 -5.699 1.00 51.28 93 SER A O 1
ATOM 757 N N . ALA A 1 94 ? 15.372 15.949 -4.962 1.00 50.44 94 ALA A N 1
ATOM 758 C CA . ALA A 1 94 ? 16.274 16.309 -6.058 1.00 50.44 94 ALA A CA 1
ATOM 759 C C . ALA A 1 94 ? 15.821 15.720 -7.406 1.00 50.44 94 ALA A C 1
ATOM 761 O O . ALA A 1 94 ? 15.867 16.411 -8.421 1.00 50.44 94 ALA A O 1
ATOM 762 N N . LEU A 1 95 ? 15.329 14.477 -7.416 1.00 47.72 95 LEU A N 1
ATOM 763 C CA . LEU A 1 95 ? 14.750 13.855 -8.611 1.00 47.72 95 LEU A CA 1
ATOM 764 C C . LEU A 1 95 ? 13.461 14.554 -9.059 1.00 47.72 95 LEU A C 1
ATOM 766 O O . LEU A 1 95 ? 13.264 14.751 -10.254 1.00 47.72 95 LEU A O 1
ATOM 770 N N . LEU A 1 96 ? 12.615 14.979 -8.116 1.00 46.78 96 LEU A N 1
ATOM 771 C CA . LEU A 1 96 ? 11.410 15.760 -8.413 1.00 46.78 96 LEU A CA 1
ATOM 772 C C . LEU A 1 96 ? 11.744 17.150 -8.979 1.00 46.78 96 LEU A C 1
ATOM 774 O O . LEU A 1 96 ? 11.042 17.628 -9.862 1.00 46.78 96 LEU A O 1
ATOM 778 N N . ALA A 1 97 ? 12.824 17.783 -8.512 1.00 46.84 97 ALA A N 1
ATOM 779 C CA . ALA A 1 97 ? 13.271 19.087 -9.005 1.00 46.84 97 ALA A CA 1
ATOM 780 C C . ALA A 1 97 ? 13.908 19.040 -10.408 1.00 46.84 97 ALA A C 1
ATOM 782 O O . ALA A 1 97 ? 13.911 20.052 -11.097 1.00 46.84 97 ALA A O 1
ATOM 783 N N . LEU A 1 98 ? 14.448 17.889 -10.825 1.00 38.38 98 LEU A N 1
ATOM 784 C CA . LEU A 1 98 ? 15.008 17.669 -12.168 1.00 38.38 98 LEU A CA 1
ATOM 785 C C . LEU A 1 98 ? 13.946 17.312 -13.219 1.00 38.38 98 LEU A C 1
ATOM 787 O O . LEU A 1 98 ? 14.245 17.317 -14.410 1.00 38.38 98 LEU A O 1
ATOM 791 N N . ALA A 1 99 ? 12.735 16.962 -12.783 1.00 37.38 99 ALA A N 1
ATOM 792 C CA . ALA A 1 99 ? 11.618 16.588 -13.648 1.00 37.38 99 ALA A CA 1
ATOM 793 C C . ALA A 1 99 ? 10.662 17.762 -13.963 1.00 37.38 99 ALA A C 1
ATOM 795 O O . ALA A 1 99 ? 9.625 17.529 -14.583 1.00 37.38 99 ALA A O 1
ATOM 796 N N . ALA A 1 100 ? 10.998 18.984 -13.531 1.00 41.81 100 ALA A N 1
ATOM 797 C CA . ALA A 1 100 ? 10.290 20.239 -13.809 1.00 41.81 100 ALA A CA 1
ATOM 798 C C . ALA A 1 100 ? 11.087 21.105 -14.796 1.00 41.81 100 ALA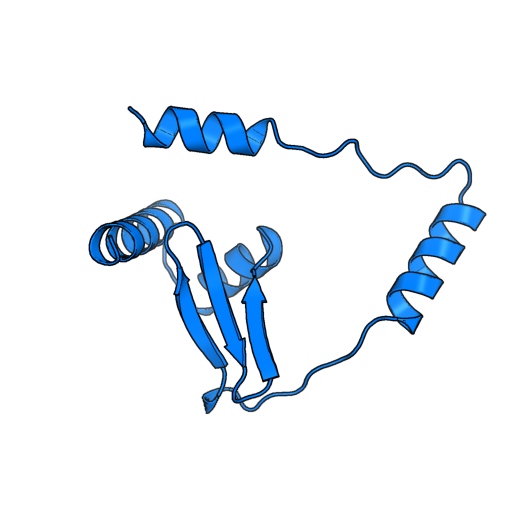 A C 1
ATOM 800 O O . ALA A 1 100 ? 10.444 21.817 -15.598 1.00 41.81 100 ALA A O 1
#

pLDDT: mean 72.04, std 16.63, range [37.22, 97.69]

Radius of gyration: 17.19 Å; chains: 1; bounding box: 41×39×35 Å

Organism: NCBI:txid412755

Secondary structure (DSSP, 8-state):
-HHHHHHHHHHT--PPPP--SSHHHHHHHHHHHHHH-------GGGEEEEEETTEEEEEETTS-EEEPPHHHHHHHHHHTT--SHHHHHHHHHHHHHHT-

Foldseek 3Di:
DVVVVVVVVVVVPDDPPDDDPDPVRVVVVVVVCVVPDDDDDADPVQWDWDDDLPAIWTGGHPPGIHGDDPVRVVVVCVVVVVDDVVNVVVVSVVVSVVND